Protein AF-G9YM79-F1 (afdb_monomer_lite)

pLDDT: mean 88.53, std 9.53, range [38.16, 97.0]

Sequence (106 aa):
MLNRYRIYQMTPTAEHIDYAAEKYRFHRATPHHLLVYTNKRKPGGSTLIRNARSLPAPDREWVAACNIIIAGEALHNDPDAQAGILNFLADLEKELEKEQVRLKEA

Foldseek 3Di:
DPQDKWKKKAQQDPVVVVVLVVPAPQWDDDNGIIIGTDSDDDDPRIDTDPDLVPDDPVSNVSVVVVVVVVVVVVCVVDVPSVVVVVVVVVVVVVVVVVVVVVVVVD

Organism: NCBI:txid411475

Structure (mmCIF, N/CA/C/O backbone):
data_AF-G9YM79-F1
#
_entry.id   AF-G9YM79-F1
#
loop_
_atom_site.group_PDB
_atom_site.id
_atom_site.type_symbol
_atom_site.label_atom_id
_atom_site.label_alt_id
_atom_site.label_comp_id
_atom_site.label_asym_id
_atom_site.label_entity_id
_atom_site.label_seq_id
_atom_site.pdbx_PDB_ins_code
_atom_site.Cartn_x
_atom_site.Cartn_y
_atom_site.Cartn_z
_atom_site.occupancy
_atom_site.B_iso_or_equiv
_atom_site.auth_seq_id
_atom_site.auth_comp_id
_atom_site.auth_asym_id
_atom_site.auth_atom_id
_atom_site.pdbx_PDB_model_num
ATOM 1 N N . MET A 1 1 ? 7.778 16.805 7.444 1.00 38.16 1 MET A N 1
ATOM 2 C CA . MET A 1 1 ? 6.689 16.437 6.509 1.00 38.16 1 MET A CA 1
ATOM 3 C C . MET A 1 1 ? 6.539 14.927 6.547 1.00 38.16 1 MET A C 1
ATOM 5 O O . MET A 1 1 ? 7.515 14.255 6.241 1.00 38.16 1 MET A O 1
ATOM 9 N N . LEU A 1 2 ? 5.383 14.378 6.937 1.00 45.78 2 LEU A N 1
ATOM 10 C CA . LEU A 1 2 ? 5.137 12.946 6.734 1.00 45.78 2 LEU A CA 1
ATOM 11 C C . LEU A 1 2 ? 5.160 12.676 5.225 1.00 45.78 2 LEU A C 1
ATOM 13 O O . LEU A 1 2 ? 4.306 13.179 4.490 1.00 45.78 2 LEU A O 1
ATOM 17 N N . ASN A 1 3 ? 6.156 11.928 4.750 1.00 57.94 3 ASN A N 1
ATOM 18 C CA . ASN A 1 3 ? 6.219 11.542 3.347 1.00 57.94 3 ASN A CA 1
ATOM 19 C C . ASN A 1 3 ? 5.024 10.632 3.050 1.00 57.94 3 ASN A C 1
ATOM 21 O O . ASN A 1 3 ? 4.993 9.470 3.453 1.00 57.94 3 ASN A O 1
ATOM 25 N N . ARG A 1 4 ? 4.022 11.182 2.359 1.00 84.06 4 ARG A N 1
ATOM 26 C CA . ARG A 1 4 ? 2.867 10.416 1.889 1.00 84.06 4 ARG A CA 1
ATOM 27 C C . ARG A 1 4 ? 3.351 9.332 0.933 1.00 84.06 4 ARG A C 1
ATOM 29 O O . ARG A 1 4 ? 4.066 9.630 -0.026 1.00 84.06 4 ARG A O 1
ATOM 36 N N . TYR A 1 5 ? 2.942 8.097 1.195 1.00 91.38 5 TYR A N 1
ATOM 37 C CA . TYR A 1 5 ? 3.155 6.989 0.277 1.00 91.38 5 TYR A CA 1
ATOM 38 C C . TYR A 1 5 ? 2.469 7.270 -1.068 1.00 91.38 5 TYR A C 1
ATOM 40 O O . TYR A 1 5 ? 1.402 7.885 -1.133 1.00 91.38 5 TYR A O 1
ATOM 48 N N . ARG A 1 6 ? 3.113 6.849 -2.157 1.00 94.25 6 ARG A N 1
ATOM 49 C CA . ARG A 1 6 ? 2.672 7.041 -3.542 1.00 94.25 6 ARG A CA 1
ATOM 50 C C . ARG A 1 6 ? 2.861 5.753 -4.327 1.00 94.25 6 ARG A C 1
ATOM 52 O O . ARG A 1 6 ? 3.824 5.026 -4.092 1.00 94.25 6 ARG A O 1
ATOM 59 N N . ILE A 1 7 ? 1.949 5.492 -5.259 1.00 95.50 7 ILE A N 1
ATOM 60 C CA . ILE A 1 7 ? 1.972 4.297 -6.105 1.00 95.50 7 ILE A CA 1
ATOM 61 C C . ILE A 1 7 ? 2.576 4.660 -7.456 1.00 95.50 7 ILE A C 1
ATOM 63 O O . ILE A 1 7 ? 2.113 5.580 -8.133 1.00 95.50 7 ILE A O 1
ATOM 67 N N . TYR A 1 8 ? 3.593 3.913 -7.854 1.00 96.31 8 TYR A N 1
ATOM 68 C CA . TYR A 1 8 ? 4.257 4.038 -9.138 1.00 96.31 8 TYR A CA 1
ATOM 69 C C . TYR A 1 8 ? 4.097 2.745 -9.928 1.00 96.31 8 TYR A C 1
ATOM 71 O O . TYR A 1 8 ? 4.186 1.663 -9.358 1.00 96.31 8 TYR A O 1
ATOM 79 N N . GLN A 1 9 ? 3.881 2.866 -11.232 1.00 95.81 9 GLN A N 1
ATOM 80 C CA . GLN A 1 9 ? 3.799 1.749 -12.166 1.00 95.81 9 GLN A CA 1
ATOM 81 C C . GLN A 1 9 ? 4.983 1.785 -13.128 1.00 95.81 9 GLN A C 1
ATOM 83 O O . GLN A 1 9 ? 5.368 2.856 -13.600 1.00 95.81 9 GLN A O 1
ATOM 88 N N . MET A 1 10 ? 5.536 0.620 -13.438 1.00 94.75 10 MET A N 1
ATOM 89 C CA . MET A 1 10 ? 6.581 0.438 -14.443 1.00 94.75 10 MET A CA 1
ATOM 90 C C . MET A 1 10 ? 6.403 -0.891 -15.183 1.00 94.75 10 MET A C 1
ATOM 92 O O . MET A 1 10 ? 5.622 -1.751 -14.768 1.00 94.75 10 MET A O 1
ATOM 96 N N . THR A 1 11 ? 7.128 -1.052 -16.286 1.00 94.50 11 THR A N 1
ATOM 97 C CA . THR A 1 11 ? 7.185 -2.308 -17.043 1.00 94.50 11 THR A CA 1
ATOM 98 C C . THR A 1 11 ? 7.859 -3.400 -16.202 1.00 94.50 11 THR A C 1
ATOM 100 O O . THR A 1 11 ? 8.903 -3.118 -15.609 1.00 94.50 11 THR A O 1
ATOM 103 N N . PRO A 1 12 ? 7.322 -4.632 -16.149 1.00 95.12 12 PRO A N 1
ATOM 104 C CA . PRO A 1 12 ? 7.851 -5.702 -15.306 1.00 95.12 12 PRO A CA 1
ATOM 105 C C . PRO A 1 12 ? 9.021 -6.425 -15.996 1.00 95.12 12 PRO A C 1
ATOM 107 O O . PRO A 1 12 ? 8.920 -7.591 -16.364 1.00 95.12 12 PRO A O 1
ATOM 110 N N . THR A 1 13 ? 10.133 -5.726 -16.223 1.00 95.00 13 THR A N 1
ATOM 111 C CA . THR A 1 13 ? 11.381 -6.362 -16.679 1.00 95.00 13 THR A CA 1
ATOM 112 C C . THR A 1 13 ? 12.091 -7.017 -15.494 1.00 95.00 13 THR A C 1
ATOM 114 O O . THR A 1 13 ? 11.909 -6.577 -14.359 1.00 95.00 13 THR A O 1
ATOM 117 N N . ALA A 1 14 ? 12.919 -8.038 -15.739 1.00 94.00 14 ALA A N 1
ATOM 118 C CA . ALA A 1 14 ? 13.697 -8.691 -14.679 1.00 94.00 14 ALA A CA 1
ATOM 119 C C . ALA A 1 14 ? 14.518 -7.671 -13.869 1.00 94.00 14 ALA A C 1
ATOM 121 O O . ALA A 1 14 ? 14.408 -7.620 -12.651 1.00 94.00 14 ALA A O 1
ATOM 122 N N . GLU A 1 15 ? 15.207 -6.757 -14.559 1.00 94.06 15 GLU A N 1
ATOM 123 C CA . GLU A 1 15 ? 15.967 -5.668 -13.936 1.00 94.06 15 GLU A CA 1
ATOM 124 C C . GLU A 1 15 ? 15.103 -4.781 -13.025 1.00 94.06 15 GLU A C 1
ATOM 126 O O . GLU A 1 15 ? 15.495 -4.463 -11.903 1.00 94.06 15 GLU A O 1
ATOM 131 N N . HIS A 1 16 ? 13.907 -4.387 -13.473 1.00 94.12 16 HIS A N 1
ATOM 132 C CA . HIS A 1 16 ? 13.017 -3.571 -12.652 1.00 94.12 16 HIS A CA 1
ATOM 133 C C . HIS A 1 16 ? 12.465 -4.338 -11.450 1.00 94.12 16 HIS A C 1
ATOM 135 O O . HIS A 1 16 ? 12.281 -3.741 -10.390 1.00 94.12 16 HIS A O 1
ATOM 141 N N . ILE A 1 17 ? 12.188 -5.634 -11.608 1.00 94.38 17 ILE A N 1
ATOM 142 C CA . ILE A 1 17 ? 11.703 -6.493 -10.525 1.00 94.38 17 ILE A CA 1
ATOM 143 C C . ILE A 1 17 ? 12.790 -6.642 -9.460 1.00 94.38 17 ILE A C 1
ATOM 145 O O . ILE A 1 17 ? 12.510 -6.386 -8.290 1.00 94.38 17 ILE A O 1
ATOM 149 N N . ASP A 1 18 ? 14.022 -6.951 -9.862 1.00 94.88 18 ASP A N 1
ATOM 150 C CA . ASP A 1 18 ? 15.162 -7.092 -8.951 1.00 94.88 18 ASP A CA 1
ATOM 151 C C . ASP A 1 18 ? 15.452 -5.772 -8.227 1.00 94.88 18 ASP A C 1
ATOM 153 O O . ASP A 1 18 ? 15.557 -5.728 -6.999 1.00 94.88 18 ASP A O 1
ATOM 157 N N . TYR A 1 19 ? 15.470 -4.659 -8.966 1.00 93.44 19 TYR A N 1
ATOM 158 C CA . TYR A 1 19 ? 15.618 -3.325 -8.389 1.00 93.44 19 TYR A CA 1
ATOM 159 C C . TYR A 1 19 ? 14.494 -2.992 -7.397 1.00 93.44 19 TYR A C 1
ATOM 161 O O . TYR A 1 19 ? 14.740 -2.421 -6.327 1.00 93.44 19 TYR A O 1
ATOM 169 N N . ALA A 1 20 ? 13.246 -3.336 -7.731 1.00 93.81 20 ALA A N 1
ATOM 170 C CA . ALA A 1 20 ? 12.107 -3.091 -6.859 1.00 93.81 20 ALA A CA 1
ATOM 171 C C . ALA A 1 20 ? 12.190 -3.913 -5.569 1.00 93.81 20 ALA A C 1
ATOM 173 O O . ALA A 1 20 ? 11.956 -3.357 -4.492 1.00 93.81 20 ALA A O 1
ATOM 174 N N . ALA A 1 21 ? 12.576 -5.184 -5.680 1.00 93.69 21 ALA A N 1
ATOM 175 C CA . ALA A 1 21 ? 12.769 -6.087 -4.554 1.00 93.69 21 ALA A CA 1
ATOM 176 C C . ALA A 1 21 ? 13.896 -5.624 -3.619 1.00 93.69 21 ALA A C 1
ATOM 178 O O . ALA A 1 21 ? 13.744 -5.687 -2.400 1.00 93.69 21 ALA A O 1
ATOM 179 N N . GLU A 1 22 ? 14.988 -5.086 -4.168 1.00 95.06 22 GLU A N 1
ATOM 180 C CA . GLU A 1 22 ? 16.123 -4.601 -3.379 1.00 95.06 22 GLU A CA 1
ATOM 181 C C . GLU A 1 22 ? 15.824 -3.268 -2.664 1.00 95.06 22 GLU A C 1
ATOM 183 O O . GLU A 1 22 ? 16.215 -3.056 -1.513 1.00 95.06 22 GLU A O 1
ATOM 188 N N . LYS A 1 23 ? 15.149 -2.322 -3.335 1.00 94.06 23 LYS A N 1
ATOM 189 C CA . LYS A 1 23 ? 15.029 -0.933 -2.842 1.00 94.06 23 LYS A CA 1
ATOM 190 C C . LYS A 1 23 ? 13.721 -0.629 -2.116 1.00 94.06 23 LYS A C 1
ATOM 192 O O . LYS A 1 23 ? 13.681 0.292 -1.279 1.00 94.06 23 LYS A O 1
ATOM 197 N N . TYR A 1 24 ? 12.643 -1.346 -2.433 1.00 94.88 24 TYR A N 1
ATOM 198 C CA . TYR A 1 24 ? 11.295 -0.987 -2.008 1.00 94.88 24 TYR A CA 1
ATOM 199 C C . TYR A 1 24 ? 10.580 -2.133 -1.303 1.00 94.88 24 TYR A C 1
ATOM 201 O O . TYR A 1 24 ? 10.305 -3.189 -1.862 1.00 94.88 24 TYR A O 1
ATOM 209 N N . ARG A 1 25 ? 10.177 -1.851 -0.063 1.00 94.50 25 ARG A N 1
ATOM 210 C CA . ARG A 1 25 ? 9.462 -2.797 0.792 1.00 94.50 25 ARG 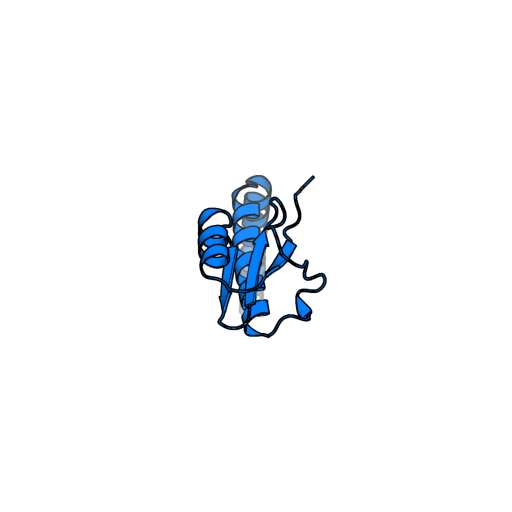A CA 1
ATOM 211 C C . ARG A 1 25 ? 8.144 -3.280 0.185 1.00 94.50 25 ARG A C 1
ATOM 213 O O . ARG A 1 25 ? 7.840 -4.461 0.264 1.00 94.50 25 ARG A O 1
ATOM 220 N N . PHE A 1 26 ? 7.359 -2.370 -0.391 1.00 96.00 26 PHE A N 1
ATOM 221 C CA . PHE A 1 26 ? 6.080 -2.709 -1.008 1.00 96.00 26 PHE A CA 1
ATOM 222 C C . PHE A 1 26 ? 6.210 -2.630 -2.525 1.00 96.00 26 PHE A C 1
ATOM 224 O O . PHE A 1 26 ? 6.174 -1.547 -3.118 1.00 96.00 26 PHE A O 1
ATOM 231 N N . HIS A 1 27 ? 6.347 -3.796 -3.143 1.00 96.19 27 HIS A N 1
ATOM 232 C CA . HIS A 1 27 ? 6.315 -3.973 -4.586 1.00 96.19 27 HIS A CA 1
ATOM 233 C C . HIS A 1 27 ? 5.389 -5.140 -4.951 1.00 96.19 27 HIS A C 1
ATOM 235 O O . HIS A 1 27 ? 5.146 -6.037 -4.143 1.00 96.19 27 HIS A O 1
ATOM 241 N N . ARG A 1 28 ? 4.842 -5.109 -6.166 1.00 95.56 28 ARG A N 1
ATOM 242 C CA . ARG A 1 28 ? 3.999 -6.173 -6.720 1.00 95.56 28 ARG A CA 1
ATOM 243 C C . ARG A 1 28 ? 4.279 -6.308 -8.205 1.00 95.56 28 ARG A C 1
ATOM 245 O O . ARG A 1 28 ? 3.913 -5.428 -8.982 1.00 95.56 28 ARG A O 1
ATOM 252 N N . ALA A 1 29 ? 4.924 -7.404 -8.581 1.00 95.12 29 ALA A N 1
ATOM 253 C CA . ALA A 1 29 ? 5.143 -7.761 -9.972 1.00 95.12 29 ALA A CA 1
ATOM 254 C C . ALA A 1 29 ? 3.970 -8.602 -10.488 1.00 95.12 29 ALA A C 1
ATOM 256 O O . ALA A 1 29 ? 3.522 -9.541 -9.831 1.00 95.12 29 ALA A O 1
ATOM 257 N N . THR A 1 30 ? 3.488 -8.266 -11.676 1.00 92.19 30 THR A N 1
ATOM 258 C CA . THR A 1 30 ? 2.552 -9.073 -12.463 1.00 92.19 30 THR A CA 1
ATOM 259 C C . THR A 1 30 ? 3.097 -9.189 -13.891 1.00 92.19 30 THR A C 1
ATOM 261 O O . THR A 1 30 ? 3.975 -8.406 -14.261 1.00 92.19 30 THR A O 1
ATOM 264 N N . PRO A 1 31 ? 2.575 -10.101 -14.732 1.00 90.25 31 PRO A N 1
ATOM 265 C CA . PRO A 1 31 ? 2.995 -10.189 -16.132 1.00 90.25 31 PRO A CA 1
ATOM 266 C C . PRO A 1 31 ? 2.789 -8.897 -16.941 1.00 90.25 31 PRO A C 1
ATOM 268 O O . PRO A 1 31 ? 3.461 -8.691 -17.946 1.00 90.25 31 PRO A O 1
ATOM 271 N N . HIS A 1 32 ? 1.864 -8.025 -16.525 1.00 91.12 32 HIS A N 1
ATOM 272 C CA . HIS A 1 32 ? 1.503 -6.814 -17.270 1.00 91.12 32 HIS A CA 1
ATOM 273 C C . HIS A 1 32 ? 2.166 -5.549 -16.727 1.00 91.12 32 HIS A C 1
ATOM 275 O O . HIS A 1 32 ? 2.429 -4.609 -17.477 1.00 91.12 32 HIS A O 1
ATOM 281 N N . HIS A 1 33 ? 2.439 -5.505 -15.426 1.00 93.62 33 HIS A N 1
ATOM 282 C CA . HIS A 1 33 ? 2.974 -4.320 -14.770 1.00 93.62 33 HIS A CA 1
ATOM 283 C C . HIS A 1 33 ? 3.642 -4.652 -13.441 1.00 93.62 33 HIS A C 1
ATOM 285 O O . HIS A 1 33 ? 3.318 -5.634 -12.773 1.00 93.62 33 HIS A O 1
ATOM 291 N N . LEU A 1 34 ? 4.539 -3.765 -13.031 1.00 96.38 34 LEU A N 1
ATOM 292 C CA . LEU A 1 34 ? 5.153 -3.747 -11.714 1.00 96.38 34 LEU A CA 1
ATOM 293 C C .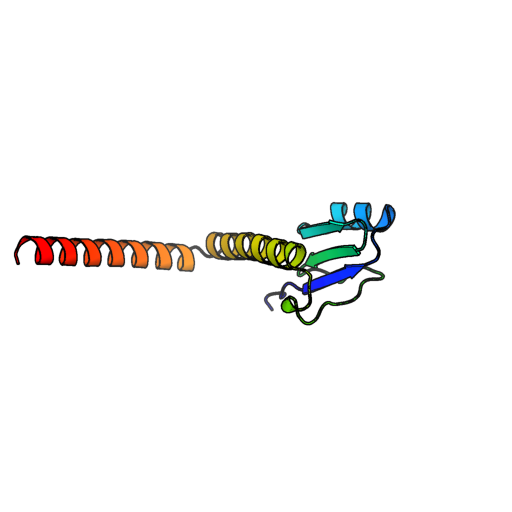 LEU A 1 34 ? 4.688 -2.496 -10.967 1.00 96.38 34 LEU A C 1
ATOM 295 O O . LEU A 1 34 ? 4.877 -1.374 -11.444 1.00 96.38 34 LEU A O 1
ATOM 299 N N . LEU A 1 35 ? 4.071 -2.692 -9.802 1.00 96.88 35 LEU A N 1
ATOM 300 C CA . LEU A 1 35 ? 3.706 -1.617 -8.884 1.00 96.88 35 LEU A CA 1
ATOM 301 C C . LEU A 1 35 ? 4.749 -1.475 -7.783 1.00 96.88 35 LEU A C 1
ATOM 303 O O . LEU A 1 35 ? 5.213 -2.462 -7.219 1.00 96.88 35 LEU A O 1
ATOM 307 N N . VAL A 1 36 ? 5.050 -0.230 -7.428 1.00 97.00 36 VAL A N 1
ATOM 308 C CA . VAL A 1 36 ? 5.873 0.137 -6.275 1.00 97.00 36 VAL A CA 1
ATOM 309 C C . VAL A 1 36 ? 5.094 1.135 -5.434 1.00 97.00 36 VAL A C 1
ATOM 311 O O . VAL A 1 36 ? 4.729 2.207 -5.921 1.00 97.00 36 VAL A O 1
ATOM 314 N N . TYR A 1 37 ? 4.852 0.806 -4.166 1.00 96.12 37 TYR A N 1
ATOM 315 C CA . TYR A 1 37 ? 4.162 1.683 -3.225 1.00 96.12 37 TYR A CA 1
ATOM 316 C C . TYR A 1 37 ? 5.146 2.206 -2.183 1.00 96.12 37 TYR A C 1
ATOM 318 O O . TYR A 1 37 ? 5.656 1.473 -1.339 1.00 96.12 37 TYR A O 1
ATOM 326 N N . THR A 1 38 ? 5.495 3.488 -2.271 1.00 94.69 38 THR A N 1
ATOM 327 C CA . THR A 1 38 ? 6.613 4.015 -1.489 1.00 94.69 38 THR A CA 1
ATOM 328 C C . THR A 1 38 ? 6.453 5.480 -1.123 1.00 94.69 38 THR A C 1
ATOM 330 O O . THR A 1 38 ? 5.878 6.275 -1.863 1.00 94.69 38 THR A O 1
ATOM 333 N N . ASN A 1 39 ? 7.004 5.841 0.030 1.00 92.25 39 ASN A N 1
ATOM 334 C CA . ASN A 1 39 ? 7.225 7.212 0.472 1.00 92.25 39 ASN A CA 1
ATOM 335 C C . ASN A 1 39 ? 8.676 7.690 0.226 1.00 92.25 39 ASN A C 1
ATOM 337 O O . ASN A 1 39 ? 9.037 8.797 0.632 1.00 92.25 39 ASN A O 1
ATOM 341 N N . LYS A 1 40 ? 9.512 6.857 -0.415 1.00 91.56 40 LYS A N 1
ATOM 342 C CA . LYS A 1 40 ? 10.899 7.163 -0.793 1.00 91.56 40 LYS A CA 1
ATOM 343 C C . LYS A 1 40 ? 10.963 7.846 -2.169 1.00 91.56 40 LYS A C 1
ATOM 345 O O . LYS A 1 40 ? 9.954 8.249 -2.750 1.00 91.56 40 LYS A O 1
ATOM 350 N N . ARG A 1 41 ? 12.183 7.979 -2.703 1.00 90.75 41 ARG A N 1
ATOM 351 C CA . ARG A 1 41 ? 12.441 8.497 -4.052 1.00 90.75 41 ARG A CA 1
ATOM 352 C C . ARG A 1 41 ? 11.679 7.682 -5.104 1.00 90.75 41 ARG A C 1
ATOM 354 O O . ARG A 1 41 ? 11.692 6.451 -5.071 1.00 90.75 41 ARG A O 1
ATOM 361 N N . LYS A 1 42 ? 11.070 8.399 -6.055 1.00 92.31 42 LYS A N 1
ATOM 362 C CA . LYS A 1 42 ? 10.404 7.837 -7.235 1.00 92.31 42 LYS A CA 1
ATOM 363 C C . LYS A 1 42 ? 11.348 6.860 -7.970 1.00 92.31 42 LYS A C 1
ATOM 365 O O . LYS A 1 42 ? 12.468 7.274 -8.281 1.00 92.31 42 LYS A O 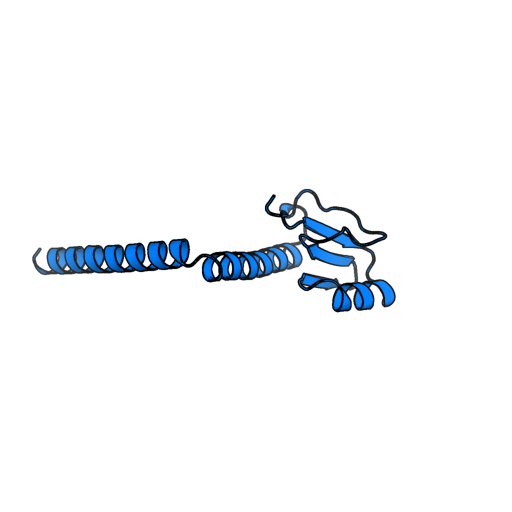1
ATOM 370 N N . PRO A 1 43 ? 10.898 5.639 -8.307 1.00 92.12 43 PRO A N 1
ATOM 371 C CA . PRO A 1 43 ? 11.671 4.726 -9.145 1.00 92.12 43 PRO A CA 1
ATOM 372 C C . PRO A 1 43 ? 11.922 5.292 -10.553 1.00 92.12 43 PRO A C 1
ATOM 374 O O . PRO A 1 43 ? 11.031 5.925 -11.137 1.00 92.12 43 PRO A O 1
ATOM 377 N N . GLY A 1 44 ? 13.106 5.049 -11.122 1.00 89.56 44 GLY A N 1
ATOM 378 C CA . GLY A 1 44 ? 13.416 5.406 -12.514 1.00 89.56 44 GLY A CA 1
ATOM 379 C C . GLY A 1 44 ? 12.436 4.758 -13.500 1.00 89.56 44 GLY A C 1
ATOM 380 O O . GLY A 1 44 ? 11.898 3.693 -13.220 1.00 89.56 44 GLY A O 1
ATOM 381 N N . GLY A 1 45 ? 12.121 5.436 -14.609 1.00 87.94 45 GLY A N 1
ATOM 382 C CA . GLY A 1 45 ? 11.230 4.888 -15.648 1.00 87.94 45 GLY A CA 1
ATOM 383 C C . GLY A 1 45 ? 9.764 4.671 -15.240 1.00 87.94 45 GLY A C 1
ATOM 384 O O . GLY A 1 45 ? 8.990 4.133 -16.023 1.00 87.94 45 GLY A O 1
ATOM 385 N N . SER A 1 46 ? 9.359 5.089 -14.037 1.00 94.12 46 SER A N 1
ATOM 386 C CA . SER A 1 46 ? 8.004 4.851 -13.531 1.00 94.12 46 SER A CA 1
ATOM 387 C C . SER A 1 46 ? 7.015 5.991 -13.787 1.00 94.12 46 SER A C 1
ATOM 389 O O . SER A 1 46 ? 7.378 7.172 -13.882 1.00 94.12 46 SER A O 1
ATOM 391 N N . THR A 1 47 ? 5.732 5.642 -13.794 1.00 94.69 47 THR A N 1
ATOM 392 C CA . THR A 1 47 ? 4.594 6.561 -13.899 1.00 94.69 47 THR A CA 1
ATOM 393 C C . THR A 1 47 ? 3.834 6.606 -12.580 1.00 94.69 47 THR A C 1
ATOM 395 O O . THR A 1 47 ? 3.559 5.573 -11.978 1.00 94.69 47 THR A O 1
ATOM 398 N N . LEU A 1 48 ? 3.494 7.807 -12.105 1.00 95.31 48 LEU A N 1
ATOM 399 C CA . LEU A 1 48 ? 2.699 7.974 -10.886 1.00 95.31 48 LEU A CA 1
ATOM 400 C C . LEU A 1 48 ? 1.233 7.626 -11.164 1.00 95.31 48 LEU A C 1
ATOM 402 O O . LEU A 1 48 ? 0.598 8.265 -12.004 1.00 95.31 48 LEU A O 1
ATOM 406 N N . ILE A 1 49 ? 0.671 6.706 -10.386 1.00 94.19 49 ILE A N 1
ATOM 407 C CA . ILE A 1 49 ? -0.771 6.466 -10.361 1.00 94.19 49 ILE A CA 1
ATOM 408 C C . ILE A 1 49 ? -1.403 7.479 -9.408 1.00 94.19 49 ILE A C 1
ATOM 410 O O . ILE A 1 49 ? -1.214 7.425 -8.193 1.00 94.19 49 ILE A O 1
ATOM 414 N N . ARG A 1 50 ? -2.147 8.438 -9.968 1.00 89.31 50 ARG A N 1
ATOM 415 C CA . ARG A 1 50 ? -2.787 9.514 -9.190 1.00 89.31 50 ARG A CA 1
ATOM 416 C C . ARG A 1 50 ? -4.010 9.044 -8.412 1.00 89.31 50 ARG A C 1
ATOM 418 O O . ARG A 1 50 ? -4.308 9.600 -7.361 1.00 89.31 50 ARG A O 1
ATOM 425 N N . ASN A 1 51 ? -4.720 8.049 -8.936 1.00 88.19 51 ASN A N 1
ATOM 426 C CA . ASN A 1 51 ? -5.944 7.538 -8.340 1.00 88.19 51 ASN A CA 1
ATOM 427 C C . ASN A 1 51 ? -5.839 6.025 -8.155 1.00 88.19 51 ASN A C 1
ATOM 429 O O . ASN A 1 51 ? -5.986 5.275 -9.110 1.00 88.19 5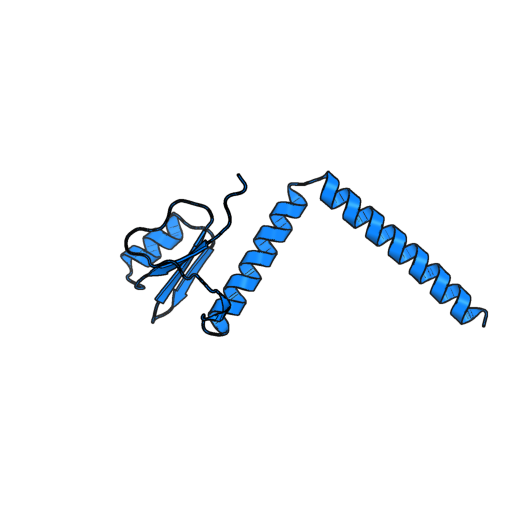1 ASN A O 1
ATOM 433 N N . ALA A 1 52 ? -5.644 5.566 -6.918 1.00 84.56 52 ALA A N 1
ATOM 434 C CA . ALA A 1 52 ? -5.591 4.135 -6.622 1.00 84.56 52 ALA A CA 1
ATOM 435 C C . ALA A 1 52 ? -6.882 3.393 -7.023 1.00 84.56 52 ALA A C 1
ATOM 437 O O . ALA A 1 52 ? -6.837 2.201 -7.296 1.00 84.56 52 ALA A O 1
ATOM 438 N N . ARG A 1 53 ? -8.032 4.080 -7.121 1.00 86.50 53 ARG A N 1
ATOM 439 C CA . ARG A 1 53 ? -9.298 3.458 -7.545 1.00 86.50 53 ARG A CA 1
ATOM 440 C C . ARG A 1 53 ? -9.304 3.038 -9.015 1.00 86.50 53 ARG A C 1
ATOM 442 O O . ARG A 1 53 ? -10.106 2.183 -9.371 1.00 86.50 53 ARG A O 1
ATOM 449 N N . SER A 1 54 ? -8.431 3.608 -9.851 1.00 89.31 54 SER A N 1
ATOM 450 C CA . SER A 1 54 ? -8.321 3.211 -11.261 1.00 89.31 54 SER A CA 1
ATOM 451 C C . SER A 1 54 ? -7.559 1.901 -11.458 1.00 89.31 54 SER A C 1
ATOM 453 O O . SER A 1 54 ? -7.521 1.392 -12.572 1.00 89.31 54 SER A O 1
ATOM 455 N N . LEU A 1 55 ? -6.926 1.369 -10.408 1.00 90.50 55 LEU A N 1
ATOM 456 C CA . LEU A 1 55 ? -6.257 0.076 -10.466 1.00 90.50 55 LEU A CA 1
ATOM 457 C C . LEU A 1 55 ? -7.275 -1.069 -10.579 1.00 90.50 55 LEU A C 1
ATOM 459 O O . LEU A 1 55 ? -8.383 -0.949 -10.044 1.00 90.50 55 LEU A O 1
ATOM 463 N N . PRO A 1 56 ? -6.901 -2.199 -11.202 1.00 92.38 56 PRO A N 1
ATOM 464 C CA . PRO A 1 56 ? -7.661 -3.445 -11.135 1.00 92.38 56 PRO A CA 1
ATOM 465 C C . PRO A 1 56 ? -7.914 -3.895 -9.690 1.00 92.38 56 PRO A C 1
ATOM 467 O O . PRO A 1 56 ? -7.135 -3.583 -8.789 1.00 92.38 56 PRO A O 1
ATOM 470 N N . ALA A 1 57 ? -8.986 -4.662 -9.460 1.00 93.25 57 ALA A N 1
ATOM 471 C CA . ALA A 1 57 ? -9.365 -5.108 -8.113 1.00 93.25 57 ALA A CA 1
ATOM 472 C C . ALA A 1 57 ? -8.219 -5.785 -7.326 1.00 93.25 57 ALA A C 1
ATOM 474 O O . ALA A 1 57 ? -7.966 -5.333 -6.207 1.00 93.25 57 ALA A O 1
ATOM 475 N N . PRO A 1 58 ? -7.438 -6.723 -7.907 1.00 93.94 58 PRO A N 1
ATOM 476 C CA . PRO A 1 58 ? -6.344 -7.376 -7.179 1.00 93.94 58 PRO A CA 1
ATOM 477 C C . PRO A 1 58 ? -5.248 -6.408 -6.715 1.00 93.94 58 PRO A C 1
ATOM 479 O O . PRO A 1 58 ? -4.620 -6.600 -5.675 1.00 93.94 58 PRO A O 1
ATOM 482 N N . ASP A 1 59 ? -5.008 -5.345 -7.480 1.00 94.00 59 ASP A N 1
ATOM 483 C CA . ASP A 1 59 ? -3.999 -4.345 -7.141 1.00 94.00 59 ASP A CA 1
ATOM 484 C C . ASP A 1 59 ? -4.517 -3.357 -6.095 1.00 94.00 59 ASP A C 1
ATOM 486 O O . ASP A 1 59 ? -3.757 -2.915 -5.233 1.00 94.00 59 ASP A O 1
ATOM 490 N N . ARG A 1 60 ? -5.818 -3.041 -6.117 1.00 93.94 60 ARG A N 1
ATOM 491 C CA . ARG A 1 60 ? -6.453 -2.248 -5.054 1.00 93.94 60 ARG A CA 1
ATOM 492 C C . ARG A 1 60 ? -6.422 -2.976 -3.718 1.00 93.94 60 ARG A C 1
ATOM 494 O O . ARG A 1 60 ? -6.124 -2.351 -2.704 1.00 93.94 60 ARG A O 1
ATOM 501 N N . GLU A 1 61 ? -6.706 -4.274 -3.721 1.00 94.12 61 GLU A N 1
ATOM 502 C CA . GLU A 1 61 ? -6.632 -5.125 -2.530 1.00 94.12 61 GLU A CA 1
ATOM 503 C C . GLU A 1 61 ? -5.210 -5.172 -1.973 1.00 94.12 61 GLU A C 1
ATOM 505 O O . GLU A 1 61 ? -5.006 -4.996 -0.773 1.00 94.12 61 GLU A O 1
ATOM 510 N N . TRP A 1 62 ? -4.210 -5.299 -2.848 1.00 95.69 62 TRP A N 1
ATOM 511 C CA . TRP A 1 62 ? -2.811 -5.219 -2.4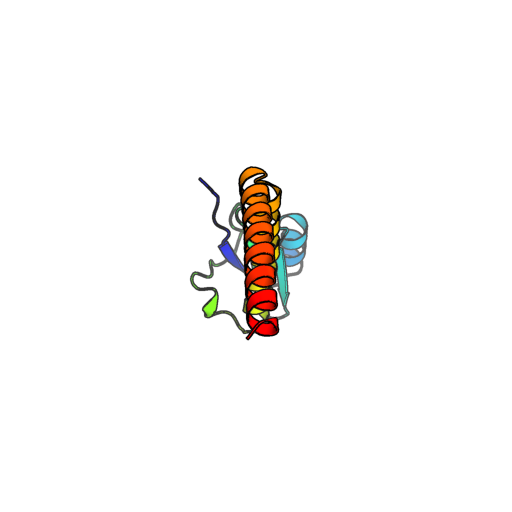40 1.00 95.69 62 TRP A CA 1
ATOM 512 C C . TRP A 1 62 ? -2.458 -3.865 -1.802 1.00 95.69 62 TRP A C 1
ATOM 514 O O . TRP A 1 62 ? -1.858 -3.835 -0.728 1.00 95.69 62 TRP A O 1
ATOM 524 N N . VAL A 1 63 ? -2.878 -2.741 -2.399 1.00 94.00 63 VAL A N 1
ATOM 525 C CA . VAL A 1 63 ? -2.674 -1.404 -1.807 1.00 94.00 63 VAL A CA 1
ATOM 526 C C . VAL A 1 63 ? -3.352 -1.295 -0.438 1.00 94.00 63 VAL A C 1
ATOM 528 O O . VAL A 1 63 ? -2.768 -0.737 0.492 1.00 94.00 63 VAL A O 1
ATOM 531 N N . ALA A 1 64 ? -4.571 -1.825 -0.298 1.00 91.50 64 ALA A N 1
ATOM 532 C CA . ALA A 1 64 ? -5.292 -1.833 0.971 1.00 91.50 64 ALA A CA 1
ATOM 533 C C . ALA A 1 64 ? -4.532 -2.629 2.045 1.00 91.50 64 ALA A C 1
ATOM 535 O O . ALA A 1 64 ? -4.344 -2.122 3.150 1.00 91.50 64 ALA A O 1
ATOM 536 N N . ALA A 1 65 ? -4.007 -3.809 1.704 1.00 92.44 65 ALA A N 1
ATOM 537 C CA . ALA A 1 65 ? -3.179 -4.607 2.606 1.00 92.44 65 ALA A CA 1
ATOM 538 C C . ALA A 1 65 ? -1.902 -3.859 3.037 1.00 92.44 65 ALA A C 1
ATOM 540 O O . ALA A 1 65 ? -1.574 -3.831 4.223 1.00 92.44 65 ALA A O 1
ATOM 541 N N . CYS A 1 66 ? -1.213 -3.179 2.112 1.00 93.38 66 CYS A N 1
ATOM 542 C CA . CYS A 1 66 ? -0.057 -2.350 2.464 1.00 93.38 66 CYS A CA 1
ATOM 543 C C . CYS A 1 66 ? -0.431 -1.201 3.410 1.00 93.38 66 CYS A C 1
ATOM 545 O O . CYS A 1 66 ? 0.308 -0.920 4.350 1.00 93.38 66 CYS A O 1
ATOM 547 N N . ASN A 1 67 ? -1.574 -0.545 3.190 1.00 91.69 67 ASN A N 1
ATOM 548 C CA . ASN A 1 67 ? -2.040 0.533 4.063 1.00 91.69 67 ASN A CA 1
ATOM 549 C C . ASN A 1 67 ? -2.327 0.050 5.486 1.00 91.69 67 ASN A C 1
ATOM 551 O O . ASN A 1 67 ? -2.008 0.774 6.423 1.00 91.69 67 ASN A O 1
ATOM 555 N N . ILE A 1 68 ? -2.878 -1.155 5.656 1.00 89.62 68 ILE A N 1
ATOM 556 C CA . ILE A 1 68 ? -3.105 -1.750 6.982 1.00 89.62 68 ILE A CA 1
ATOM 557 C C . ILE A 1 68 ? -1.774 -1.926 7.718 1.00 89.62 68 ILE A C 1
ATOM 559 O O . ILE A 1 68 ? -1.660 -1.525 8.873 1.00 89.62 68 ILE A O 1
ATOM 563 N N . ILE A 1 69 ? -0.747 -2.447 7.038 1.00 90.94 69 ILE A N 1
ATOM 564 C CA . ILE A 1 69 ? 0.594 -2.615 7.618 1.00 90.94 69 ILE A CA 1
ATOM 565 C C . ILE A 1 69 ? 1.186 -1.254 8.010 1.00 90.94 69 ILE A C 1
ATOM 567 O O . ILE A 1 69 ? 1.636 -1.080 9.138 1.00 90.94 69 ILE A O 1
ATOM 571 N N . ILE A 1 70 ? 1.144 -0.272 7.104 1.00 89.38 70 ILE A N 1
ATOM 572 C CA . ILE A 1 70 ? 1.675 1.078 7.352 1.00 89.38 70 ILE A CA 1
ATOM 573 C C . ILE A 1 70 ? 0.948 1.753 8.524 1.00 89.38 70 ILE A C 1
ATOM 575 O O . ILE A 1 70 ? 1.590 2.398 9.349 1.00 89.38 70 ILE A O 1
ATOM 579 N N . ALA A 1 71 ? -0.378 1.621 8.604 1.00 85.25 71 ALA A N 1
ATOM 580 C CA . ALA A 1 71 ? -1.176 2.191 9.685 1.00 85.25 71 ALA A CA 1
ATOM 581 C C . ALA A 1 71 ? -0.890 1.507 11.028 1.00 85.25 71 ALA A C 1
ATOM 583 O O . ALA A 1 71 ? -0.730 2.195 12.032 1.00 85.25 71 ALA A O 1
ATOM 584 N N . GLY A 1 72 ? -0.767 0.177 11.039 1.00 84.56 72 GLY A N 1
ATOM 585 C CA . GLY A 1 72 ? -0.390 -0.580 12.233 1.00 84.56 72 GLY A CA 1
ATOM 586 C C . GLY A 1 72 ? 0.991 -0.185 12.759 1.00 84.56 72 GLY A C 1
ATOM 587 O O . GLY A 1 72 ? 1.166 -0.002 13.958 1.00 84.56 72 GLY A O 1
ATOM 588 N N . GLU A 1 73 ? 1.959 0.035 11.869 1.00 86.50 73 GLU A N 1
ATOM 589 C CA . GLU A 1 73 ? 3.284 0.533 12.248 1.00 86.50 73 GLU A CA 1
ATOM 590 C C . GLU A 1 73 ? 3.256 1.971 12.747 1.00 86.50 73 GLU A C 1
ATOM 592 O O . GLU A 1 73 ? 3.953 2.296 13.704 1.00 86.50 73 GLU A O 1
ATOM 597 N N . ALA A 1 74 ? 2.475 2.844 12.112 1.00 83.19 74 ALA A N 1
ATOM 598 C CA . ALA A 1 74 ? 2.312 4.214 12.583 1.00 83.19 74 ALA A CA 1
ATOM 599 C C . ALA A 1 74 ? 1.715 4.239 13.996 1.00 83.19 74 ALA A C 1
ATOM 601 O O . ALA A 1 74 ? 2.199 4.991 14.833 1.00 83.19 74 ALA A O 1
ATOM 602 N N . LEU A 1 75 ? 0.733 3.374 14.267 1.00 80.31 75 LEU A N 1
ATOM 603 C CA . LEU A 1 75 ? 0.134 3.232 15.589 1.00 80.31 75 LEU A CA 1
ATOM 604 C C . LEU A 1 75 ? 1.120 2.662 16.616 1.00 80.31 75 LEU A C 1
ATOM 606 O O . LEU A 1 75 ? 1.222 3.189 17.713 1.00 80.31 75 LEU A O 1
ATOM 610 N N . HIS A 1 76 ? 1.873 1.615 16.270 1.00 78.44 76 HIS A N 1
ATOM 611 C CA . HIS A 1 76 ? 2.868 1.043 17.183 1.00 78.44 76 HIS A CA 1
ATOM 612 C C . HIS A 1 76 ? 3.986 2.049 17.516 1.00 78.44 76 HIS A C 1
ATOM 614 O O . HIS A 1 76 ? 4.526 2.050 18.621 1.00 78.44 76 HIS A O 1
ATOM 620 N N . ASN A 1 77 ? 4.363 2.903 16.566 1.00 79.81 77 ASN A N 1
ATOM 621 C CA . ASN A 1 77 ? 5.404 3.910 16.777 1.00 79.81 77 ASN A CA 1
ATOM 622 C C . ASN A 1 77 ? 4.896 5.176 17.491 1.00 79.81 77 ASN A C 1
ATOM 624 O O . ASN A 1 77 ? 5.693 6.086 17.716 1.00 79.81 77 ASN A O 1
ATOM 628 N N . ASP A 1 78 ? 3.610 5.235 17.848 1.00 82.19 78 ASP A N 1
ATOM 629 C CA . ASP A 1 78 ? 2.992 6.323 18.606 1.00 82.19 78 ASP A CA 1
ATOM 630 C C . ASP A 1 78 ? 2.401 5.765 19.920 1.00 82.19 78 ASP A C 1
ATOM 632 O O . ASP A 1 78 ? 1.242 5.337 19.963 1.00 82.19 78 ASP A O 1
ATOM 636 N N . PRO A 1 79 ? 3.204 5.728 21.003 1.00 77.31 79 PRO A N 1
ATOM 637 C CA . PRO A 1 79 ? 2.783 5.168 22.287 1.00 77.31 79 PRO A CA 1
ATOM 638 C C . PRO A 1 79 ? 1.559 5.875 22.880 1.00 77.31 79 PRO A C 1
ATOM 640 O O . PRO A 1 79 ? 0.735 5.228 23.527 1.00 77.31 79 PRO A O 1
ATOM 643 N N . ASP A 1 80 ? 1.41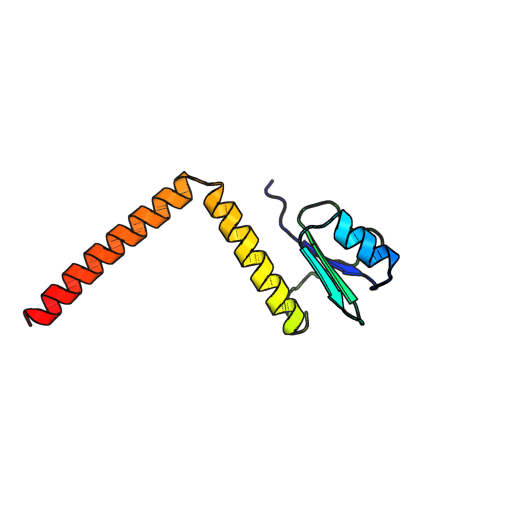8 7.180 22.634 1.00 81.00 80 ASP A N 1
ATOM 644 C CA . ASP A 1 80 ? 0.299 7.978 23.133 1.00 81.00 80 ASP A CA 1
ATOM 645 C C . ASP A 1 80 ? -0.991 7.615 22.388 1.00 81.00 80 ASP A C 1
ATOM 647 O O . ASP A 1 80 ? -2.036 7.403 23.010 1.00 81.00 80 ASP A O 1
ATOM 651 N N . ALA A 1 81 ? -0.919 7.457 21.062 1.00 75.75 81 ALA A N 1
ATOM 652 C CA . ALA A 1 81 ? -2.044 6.963 20.273 1.00 75.75 81 ALA A CA 1
ATOM 653 C C . ALA A 1 81 ? -2.433 5.529 20.668 1.00 75.75 81 ALA A C 1
ATOM 655 O O . ALA A 1 81 ? -3.622 5.219 20.778 1.00 75.75 81 ALA A O 1
ATOM 656 N N . GLN A 1 82 ? -1.454 4.659 20.932 1.00 78.62 82 GLN A N 1
ATOM 657 C CA . GLN A 1 82 ? -1.709 3.292 21.383 1.00 78.62 82 GLN A CA 1
ATOM 658 C C . GLN A 1 82 ? -2.404 3.265 22.753 1.00 78.62 82 GLN A C 1
ATOM 660 O O . GLN A 1 82 ? -3.400 2.557 22.921 1.00 78.62 82 GLN A O 1
ATOM 665 N N . ALA A 1 83 ? -1.930 4.063 23.714 1.00 80.94 83 ALA A N 1
ATOM 666 C CA . ALA A 1 83 ? -2.556 4.192 25.027 1.00 80.94 83 ALA A CA 1
ATOM 667 C C . ALA A 1 83 ? -3.984 4.756 24.927 1.00 80.94 83 ALA A C 1
ATOM 669 O O . ALA A 1 83 ? -4.896 4.253 25.583 1.00 80.94 83 ALA A O 1
ATOM 670 N N . GLY A 1 84 ? -4.202 5.750 24.059 1.00 82.62 84 GLY A N 1
ATOM 671 C CA . GLY A 1 84 ? -5.525 6.315 23.796 1.00 82.62 84 GLY A CA 1
ATOM 672 C C . GLY A 1 84 ? -6.526 5.283 23.269 1.00 82.62 84 GLY A C 1
ATOM 673 O O . GLY A 1 84 ? -7.654 5.225 23.755 1.00 82.62 84 GLY A O 1
ATOM 674 N N . ILE A 1 85 ? -6.111 4.426 22.328 1.00 83.12 85 ILE A N 1
ATOM 675 C CA . ILE A 1 85 ? -6.969 3.352 21.798 1.00 83.12 85 ILE A CA 1
ATOM 676 C C . ILE A 1 85 ? -7.294 2.315 22.875 1.00 83.12 85 ILE A C 1
ATOM 678 O O . ILE A 1 85 ? -8.444 1.900 22.982 1.00 83.12 85 ILE A O 1
ATOM 682 N N . LEU A 1 86 ? -6.314 1.906 23.684 1.00 84.44 86 LEU A N 1
ATOM 683 C CA . LEU A 1 86 ? -6.546 0.933 24.757 1.00 84.44 86 LEU A CA 1
ATOM 684 C C . LEU A 1 86 ? -7.523 1.464 25.809 1.00 84.44 86 LEU A C 1
ATOM 686 O O . LEU A 1 86 ? -8.426 0.740 26.221 1.00 84.44 86 LEU A O 1
ATOM 690 N N . ASN A 1 87 ? -7.387 2.734 26.193 1.00 86.50 87 ASN A N 1
ATOM 691 C CA . ASN A 1 87 ? -8.316 3.371 27.124 1.00 86.50 87 ASN A CA 1
ATOM 692 C C . ASN A 1 87 ? -9.733 3.439 26.541 1.00 86.50 87 ASN A C 1
ATOM 694 O O . ASN A 1 87 ? -10.689 3.086 27.222 1.00 86.50 87 ASN A O 1
ATOM 698 N N . PHE A 1 88 ? -9.865 3.805 25.264 1.00 86.69 88 PHE A N 1
ATOM 699 C CA . PHE A 1 88 ? -11.161 3.820 24.587 1.00 86.69 88 PHE A CA 1
ATOM 700 C C . PHE A 1 88 ? -11.813 2.428 24.518 1.00 86.69 88 PHE A C 1
ATOM 702 O O . PHE A 1 88 ? -13.015 2.304 24.741 1.00 86.69 88 PHE A O 1
ATOM 709 N N . LEU A 1 89 ? -11.037 1.373 24.245 1.00 89.19 89 LEU A N 1
ATOM 710 C CA . LEU A 1 89 ? -11.543 -0.004 24.250 1.00 89.19 89 LEU A CA 1
ATOM 711 C C . LEU A 1 89 ? -12.014 -0.432 25.646 1.00 89.19 89 LEU A C 1
ATOM 713 O O . LEU A 1 89 ? -13.090 -1.011 25.766 1.00 89.19 89 LEU A O 1
ATOM 717 N N . ALA A 1 90 ? -11.257 -0.096 26.692 1.00 86.75 90 ALA A N 1
ATOM 718 C CA . ALA A 1 90 ? -11.646 -0.383 28.071 1.00 86.75 90 ALA A CA 1
ATOM 719 C C . ALA A 1 90 ? -12.930 0.362 28.486 1.00 86.75 90 ALA A C 1
ATOM 721 O O . ALA A 1 90 ? -13.762 -0.180 29.219 1.00 86.75 90 ALA A O 1
ATOM 722 N N . ASP A 1 91 ? -13.111 1.597 28.015 1.00 89.88 91 ASP A N 1
ATOM 723 C CA . ASP A 1 91 ? -14.332 2.365 28.259 1.00 89.88 91 ASP A CA 1
ATOM 724 C C . ASP A 1 91 ? -15.536 1.757 27.526 1.00 89.88 91 ASP A C 1
ATOM 726 O O . ASP A 1 91 ? -16.601 1.604 28.127 1.00 89.88 91 ASP A O 1
ATOM 730 N N . LEU A 1 92 ? -15.361 1.318 26.274 1.00 90.38 92 LEU A N 1
ATOM 731 C CA . LEU A 1 92 ? -16.397 0.600 25.524 1.00 90.38 92 LEU A CA 1
ATOM 732 C C . LEU A 1 92 ? -16.796 -0.723 26.185 1.00 90.38 92 LEU A C 1
ATOM 734 O O . LEU A 1 92 ? -17.985 -1.024 26.263 1.00 90.38 92 LEU A O 1
ATOM 738 N N . GLU A 1 93 ? -15.833 -1.508 26.671 1.00 89.75 93 GLU A N 1
ATOM 739 C CA . GLU A 1 93 ? -16.114 -2.754 27.396 1.00 89.75 93 GLU A CA 1
ATOM 740 C C . GLU A 1 93 ? -16.971 -2.484 28.638 1.00 89.75 93 GLU A C 1
ATOM 742 O O . GLU A 1 93 ? -17.993 -3.142 28.841 1.00 89.75 93 GLU A O 1
ATOM 747 N N . LYS A 1 94 ? -16.633 -1.446 29.414 1.00 91.38 94 LYS A N 1
ATOM 748 C CA . LYS A 1 94 ? -17.436 -1.030 30.574 1.00 91.38 94 LYS A CA 1
ATOM 749 C C . LYS A 1 94 ? -18.841 -0.577 30.194 1.00 91.38 94 LYS A C 1
ATOM 751 O O . LYS A 1 94 ? -19.791 -0.857 30.926 1.00 91.38 94 LYS A O 1
ATOM 756 N N . GLU A 1 95 ? -18.998 0.180 29.110 1.00 89.88 95 GLU A N 1
ATOM 757 C CA . GLU A 1 95 ? -20.326 0.594 28.646 1.00 89.88 95 GLU A CA 1
ATOM 758 C C . GLU A 1 95 ? -21.160 -0.601 28.180 1.00 89.88 95 GLU A C 1
ATOM 760 O O . GLU A 1 95 ? -22.343 -0.692 28.520 1.00 89.88 95 GLU A O 1
ATOM 765 N N . LEU A 1 96 ? -20.537 -1.555 27.488 1.00 89.31 96 LEU A N 1
ATOM 766 C CA . LEU A 1 96 ? -21.193 -2.773 27.029 1.00 89.31 96 LEU A CA 1
ATOM 767 C C . LEU A 1 96 ? -21.654 -3.648 28.202 1.00 89.31 96 LEU A C 1
ATOM 769 O O . LEU A 1 96 ? -22.787 -4.126 28.193 1.00 89.31 96 LEU A O 1
ATOM 773 N N . GLU A 1 97 ? -20.826 -3.819 29.234 1.00 90.62 97 GLU A N 1
ATOM 774 C CA . GLU A 1 97 ? -21.207 -4.536 30.459 1.00 90.62 97 GLU A CA 1
ATOM 775 C C . GLU A 1 97 ? -22.417 -3.887 31.145 1.00 90.62 97 GLU A C 1
ATOM 777 O O . GLU A 1 97 ? -23.371 -4.576 31.511 1.00 90.62 97 GLU A O 1
ATOM 782 N N . LYS A 1 98 ? -22.429 -2.552 31.263 1.00 91.50 98 LYS A N 1
ATOM 783 C CA . LYS A 1 98 ? -23.568 -1.812 31.836 1.00 91.50 98 LYS A CA 1
ATOM 784 C C . LYS A 1 98 ? -24.850 -1.995 31.030 1.00 91.50 98 LYS A C 1
ATOM 786 O O . LYS A 1 98 ? -25.937 -2.008 31.606 1.00 91.50 98 LYS A O 1
ATOM 791 N N . GLU A 1 99 ? -24.750 -2.070 29.707 1.00 88.38 99 GLU A N 1
ATOM 792 C CA . GLU A 1 99 ? -25.903 -2.324 28.841 1.00 88.38 99 GLU A CA 1
ATOM 793 C C . GLU A 1 99 ? -26.409 -3.766 29.002 1.00 88.38 99 GLU A C 1
ATOM 795 O O . GLU A 1 99 ? -27.610 -3.990 29.141 1.00 88.38 99 GLU A O 1
ATOM 800 N N . GLN A 1 100 ? -25.505 -4.748 29.080 1.00 86.00 100 GLN A N 1
ATOM 801 C CA . GLN A 1 100 ? -25.869 -6.151 29.307 1.00 86.00 100 GLN A CA 1
ATOM 802 C C . GLN A 1 100 ? -26.552 -6.383 30.659 1.00 86.00 100 GLN A C 1
ATOM 804 O O . GLN A 1 100 ? -27.460 -7.209 30.741 1.00 86.00 100 GLN A O 1
ATOM 809 N N . VAL A 1 101 ? -26.128 -5.683 31.715 1.00 89.88 101 VAL A N 1
ATOM 810 C CA . VAL A 1 101 ? -26.794 -5.739 33.027 1.00 89.88 101 VAL A CA 1
ATOM 811 C C . VAL A 1 101 ? -28.201 -5.151 32.933 1.00 89.88 101 VAL A C 1
ATOM 813 O O . VAL A 1 101 ? -29.157 -5.815 33.325 1.00 89.88 101 VAL A O 1
ATOM 816 N N . ARG A 1 102 ? -28.355 -3.972 32.315 1.00 85.75 102 ARG A N 1
ATOM 817 C CA . ARG A 1 102 ? -29.670 -3.339 32.112 1.00 85.75 102 ARG A CA 1
ATOM 818 C C . ARG A 1 102 ? -30.645 -4.221 31.332 1.00 85.75 102 ARG A C 1
ATOM 820 O O . ARG A 1 102 ? -31.812 -4.281 31.689 1.00 85.75 102 ARG A O 1
ATOM 827 N N . LEU A 1 103 ? -30.171 -4.935 30.311 1.00 81.81 103 LEU A N 1
ATOM 828 C CA . LEU A 1 103 ? -30.992 -5.870 29.530 1.00 81.81 103 LEU A CA 1
ATOM 829 C C . LEU A 1 103 ? -31.389 -7.145 30.292 1.00 81.81 103 LEU A C 1
ATOM 831 O O . LEU A 1 103 ? -32.326 -7.815 29.877 1.00 81.81 103 LEU A O 1
ATOM 835 N N . LYS A 1 104 ? -30.672 -7.516 31.360 1.00 73.94 104 LYS A N 1
ATOM 836 C CA . LYS A 1 104 ? -31.004 -8.674 32.212 1.00 73.94 104 LYS A CA 1
ATOM 837 C C . LYS A 1 104 ? -31.946 -8.321 33.362 1.00 73.94 104 LYS A C 1
ATOM 839 O O . LYS A 1 104 ? -32.580 -9.216 33.911 1.00 73.94 104 LYS A O 1
ATOM 844 N N . GLU A 1 105 ? -31.981 -7.050 33.752 1.00 69.94 105 GLU A N 1
ATOM 845 C CA . GLU A 1 105 ? -32.845 -6.521 34.815 1.00 69.94 105 GLU A CA 1
ATOM 846 C C . GLU A 1 105 ? -34.180 -5.958 34.286 1.00 69.94 105 GLU A C 1
ATOM 848 O O . GLU A 1 105 ? -35.055 -5.629 35.089 1.00 69.94 105 GLU A O 1
ATOM 853 N N . ALA A 1 106 ? -34.335 -5.858 32.960 1.00 58.88 106 ALA A N 1
ATOM 854 C CA . ALA A 1 106 ? -35.568 -5.493 32.254 1.00 58.88 106 ALA A CA 1
ATOM 855 C C . ALA A 1 106 ? -36.399 -6.731 31.879 1.00 58.88 106 ALA A C 1
ATOM 857 O O . ALA A 1 106 ? -37.646 -6.627 31.937 1.00 58.88 106 ALA A O 1
#

Radius of gyration: 20.72 Å; chains: 1; bounding box: 52×27×52 Å

Secondary structure (DSSP, 8-state):
-----EEEEE---HHHHHHHHHH-SEEEE-SS-EEEEESSSPPTT-EEES-GGGS-HHHHHHHHHHHHHHHHHHHHT-HHHHHHHHHHHHHHHHHHHHHHHHHHH-